Protein AF-A0A940ZH36-F1 (afdb_monomer_lite)

Secondary structure (DSSP, 8-state):
-----HHHHHHHHHHHHHHHHHIIIIIHHHHHHHHHHHHHHHHHHHHHHHHHHHHHHHHHHHHHHHHHHHHHHHHHHHHHHHHHHHHHHHHHHHHHHHHHHHHHHHHHHHHHHHHHHHHHHHHHHHHHHHHHHHHHHTT--

pLDDT: mean 86.1, std 9.62, range [42.03, 95.06]

Radius of gyration: 60.03 Å; chains: 1; bounding box: 118×30×168 Å

Foldseek 3Di:
DPPPDVVVVVVVVVVVVVVVCCCVPPVVVVVVVVVVVVVVVVVVVVVVVVVVVVVVVVVVVVVVVVVVVVVVVVVVVVVVVVVVVVVVVVVVVVVVVVVVVVVVVVVVVVVVVVVVVVVVVVVVVVVVVVVVVVVVVVVVD

Structure (mmCIF, N/CA/C/O backbone):
data_AF-A0A940ZH36-F1
#
_entry.id   AF-A0A940ZH36-F1
#
loop_
_atom_site.group_PDB
_atom_site.id
_atom_site.type_symbol
_atom_site.label_atom_id
_atom_site.label_alt_id
_atom_site.label_comp_id
_atom_site.label_asym_id
_atom_site.label_entity_id
_atom_site.label_seq_id
_atom_site.pdbx_PDB_ins_code
_atom_site.Cartn_x
_atom_site.Cartn_y
_atom_site.Cartn_z
_atom_site.occupancy
_atom_site.B_iso_or_equiv
_atom_site.auth_seq_id
_atom_site.auth_comp_id
_atom_site.auth_asym_id
_atom_site.auth_atom_id
_atom_site.pdbx_PDB_model_num
ATOM 1 N N . MET A 1 1 ? 54.017 18.153 -73.017 1.00 44.00 1 MET A N 1
ATOM 2 C CA . MET A 1 1 ? 52.718 18.774 -73.353 1.00 44.00 1 MET A CA 1
ATOM 3 C C . MET A 1 1 ? 51.649 17.780 -72.936 1.00 44.00 1 MET A C 1
ATOM 5 O O . MET A 1 1 ? 51.893 16.589 -73.059 1.00 44.00 1 MET A O 1
ATOM 9 N N . LEU A 1 2 ? 50.560 18.229 -72.309 1.00 56.94 2 LEU A N 1
ATOM 10 C CA . LEU A 1 2 ? 49.460 17.340 -71.922 1.00 56.94 2 LEU A CA 1
ATOM 11 C C . LEU A 1 2 ? 48.724 16.926 -73.195 1.00 56.94 2 LEU A C 1
ATOM 13 O O . LEU A 1 2 ? 47.878 17.667 -73.690 1.00 56.94 2 LEU A O 1
ATOM 17 N N . ASP A 1 3 ? 49.088 15.769 -73.737 1.00 64.25 3 ASP A N 1
ATOM 18 C CA . ASP A 1 3 ? 48.366 15.176 -74.852 1.00 64.25 3 ASP A CA 1
ATOM 19 C C . ASP A 1 3 ? 47.018 14.685 -74.326 1.00 64.25 3 ASP A C 1
ATOM 21 O O . ASP A 1 3 ? 46.933 13.717 -73.561 1.00 64.25 3 ASP A O 1
ATOM 25 N N . PHE A 1 4 ? 45.954 15.394 -74.701 1.00 62.66 4 PHE A N 1
ATOM 26 C CA . PHE A 1 4 ? 44.575 14.980 -74.468 1.00 62.66 4 PHE A CA 1
ATOM 27 C C . PHE A 1 4 ? 44.276 13.736 -75.312 1.00 62.66 4 PHE A C 1
ATOM 29 O O . PHE A 1 4 ? 43.671 13.797 -76.378 1.00 62.66 4 PHE A O 1
ATOM 36 N N . ASN A 1 5 ? 44.750 12.593 -74.825 1.00 70.62 5 ASN A N 1
ATOM 37 C CA . ASN A 1 5 ? 44.594 11.298 -75.460 1.00 70.62 5 ASN A CA 1
ATOM 38 C C . ASN A 1 5 ? 43.299 10.623 -74.998 1.00 70.62 5 ASN A C 1
ATOM 40 O O . ASN A 1 5 ? 42.914 10.710 -73.832 1.00 70.62 5 ASN A O 1
ATOM 44 N N . TYR A 1 6 ? 42.669 9.873 -75.905 1.00 79.75 6 TYR A N 1
ATOM 45 C CA . TYR A 1 6 ? 41.488 9.033 -75.651 1.00 79.75 6 TYR A CA 1
ATOM 46 C C . TYR A 1 6 ? 41.640 8.123 -74.411 1.00 79.75 6 TYR A C 1
ATOM 48 O O . TYR A 1 6 ? 40.671 7.834 -73.712 1.00 79.75 6 TYR A O 1
ATOM 56 N N . THR A 1 7 ? 42.873 7.756 -74.056 1.00 83.44 7 THR A N 1
ATOM 57 C CA . THR A 1 7 ? 43.224 7.035 -72.824 1.00 83.44 7 THR A CA 1
ATOM 58 C C . THR A 1 7 ? 42.785 7.752 -71.541 1.00 83.44 7 THR A C 1
ATOM 60 O O . THR A 1 7 ? 42.334 7.087 -70.612 1.00 83.44 7 THR A O 1
ATOM 63 N N . LEU A 1 8 ? 42.845 9.090 -71.479 1.00 84.75 8 LEU A N 1
ATOM 64 C CA . LEU A 1 8 ? 42.364 9.862 -70.322 1.00 84.75 8 LEU A CA 1
ATOM 65 C C . LEU A 1 8 ? 40.843 9.747 -70.158 1.00 84.75 8 LEU A C 1
ATOM 67 O O . LEU A 1 8 ? 40.357 9.623 -69.035 1.00 84.75 8 LEU A O 1
ATOM 71 N N . LEU A 1 9 ? 40.096 9.721 -71.267 1.00 86.81 9 LEU A N 1
ATOM 72 C CA . LEU A 1 9 ? 38.648 9.480 -71.264 1.00 86.81 9 LEU A CA 1
ATOM 73 C C . LEU A 1 9 ? 38.317 8.071 -70.754 1.00 86.81 9 LEU A C 1
ATOM 75 O O . LEU A 1 9 ? 37.441 7.921 -69.902 1.00 86.81 9 LEU A O 1
ATOM 79 N N . ILE A 1 10 ? 39.047 7.047 -71.209 1.00 88.44 10 ILE A N 1
ATOM 80 C CA . ILE A 1 10 ? 38.886 5.670 -70.711 1.00 88.44 10 ILE A CA 1
ATOM 81 C C . ILE A 1 10 ? 39.226 5.582 -69.217 1.00 88.44 10 ILE A C 1
ATOM 83 O O . ILE A 1 10 ? 38.510 4.930 -68.459 1.00 88.44 10 ILE A O 1
ATOM 87 N N . GLN A 1 11 ? 40.297 6.238 -68.768 1.00 88.81 11 GLN A N 1
ATOM 88 C CA . GLN A 1 11 ? 40.705 6.215 -67.364 1.00 88.81 11 GLN A CA 1
ATOM 89 C C . GLN A 1 11 ? 39.689 6.927 -66.462 1.00 88.81 11 GLN A C 1
ATOM 91 O O . GLN A 1 11 ? 39.373 6.431 -65.380 1.00 88.81 11 GLN A O 1
ATOM 96 N N . PHE A 1 12 ? 39.104 8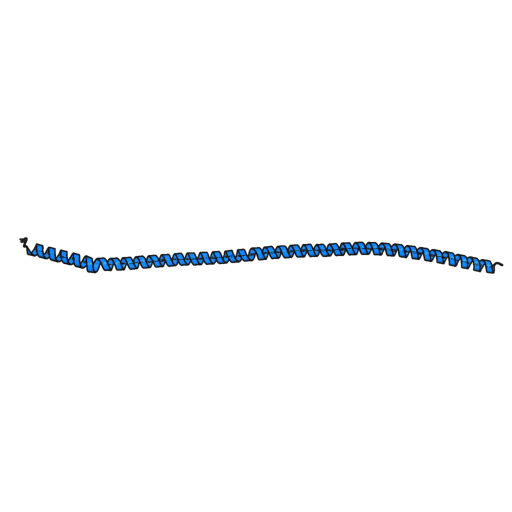.031 -66.930 1.00 91.38 12 PHE A N 1
ATOM 97 C CA . PHE A 1 12 ? 38.003 8.699 -66.240 1.00 91.38 12 PHE A CA 1
ATOM 98 C C . PHE A 1 12 ? 36.762 7.801 -66.151 1.00 91.38 12 PHE A C 1
ATOM 100 O O . PHE A 1 12 ? 36.159 7.682 -65.085 1.00 91.38 12 PHE A O 1
ATOM 107 N N . LEU A 1 13 ? 36.420 7.103 -67.240 1.00 93.56 13 LEU A N 1
ATOM 108 C CA . LEU A 1 13 ? 35.324 6.134 -67.251 1.00 93.56 13 LEU A CA 1
ATOM 109 C C . LEU A 1 13 ? 35.580 4.969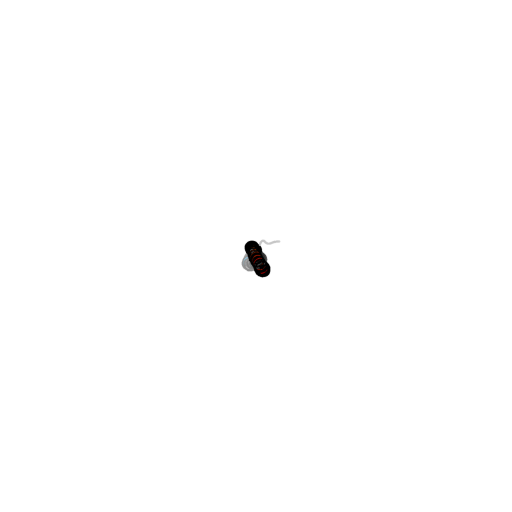 -66.279 1.00 93.56 13 LEU A C 1
ATOM 111 O O . LEU A 1 13 ? 34.664 4.543 -65.581 1.00 93.56 13 LEU A O 1
ATOM 115 N N . ASN A 1 14 ? 36.822 4.489 -66.179 1.00 92.31 14 ASN A N 1
ATOM 116 C CA . ASN A 1 14 ? 37.208 3.444 -65.230 1.00 92.31 14 ASN A CA 1
ATOM 117 C C . ASN A 1 14 ? 37.006 3.891 -63.771 1.00 92.31 14 ASN A C 1
ATOM 119 O O . ASN A 1 14 ? 36.384 3.169 -62.992 1.00 92.31 14 ASN A O 1
ATOM 123 N N . ILE A 1 15 ? 37.440 5.109 -63.423 1.00 93.94 15 ILE A N 1
ATOM 124 C CA . ILE A 1 15 ? 37.210 5.693 -62.093 1.00 93.94 15 ILE A CA 1
ATOM 125 C C . ILE A 1 15 ? 35.711 5.874 -61.833 1.00 93.94 15 ILE A C 1
ATOM 127 O O . ILE A 1 15 ? 35.245 5.589 -60.731 1.00 93.94 15 ILE A O 1
ATOM 131 N N . LEU A 1 16 ? 34.934 6.296 -62.835 1.00 95.06 16 LEU A N 1
ATOM 132 C CA . LEU A 1 16 ? 33.484 6.442 -62.706 1.00 95.06 16 LEU A CA 1
ATOM 133 C C . LEU A 1 16 ? 32.811 5.097 -62.387 1.00 95.06 16 LEU A C 1
ATOM 135 O O . LEU A 1 16 ? 32.012 5.012 -61.453 1.00 95.06 16 LEU A O 1
ATOM 139 N N . ILE A 1 17 ? 33.165 4.036 -63.117 1.00 94.44 17 ILE A N 1
ATOM 140 C CA . ILE A 1 17 ? 32.662 2.676 -62.878 1.00 94.44 17 ILE A CA 1
ATOM 141 C C . ILE A 1 17 ? 33.070 2.193 -61.482 1.00 94.44 17 ILE A C 1
ATOM 143 O O . ILE A 1 17 ? 32.234 1.658 -60.751 1.00 94.44 17 ILE A O 1
ATOM 147 N N . LEU A 1 18 ? 34.322 2.428 -61.077 1.00 92.75 18 LEU A N 1
ATOM 148 C CA . LEU A 1 18 ? 34.812 2.079 -59.747 1.00 92.75 18 LEU A CA 1
ATOM 149 C C . LEU A 1 18 ? 34.036 2.817 -58.648 1.00 92.75 18 LEU A C 1
ATOM 151 O O . LEU A 1 18 ? 33.628 2.189 -57.676 1.00 92.75 18 LEU A O 1
ATOM 155 N N . LEU A 1 19 ? 33.769 4.117 -58.805 1.00 92.56 19 LEU A N 1
ATOM 156 C CA . LEU A 1 19 ? 32.975 4.906 -57.857 1.00 92.56 19 LEU A CA 1
ATOM 157 C C . LEU A 1 19 ? 31.539 4.389 -57.744 1.00 92.56 19 LEU A C 1
ATOM 159 O O . LEU A 1 19 ? 31.001 4.315 -56.637 1.00 92.56 19 LEU A O 1
ATOM 163 N N . VAL A 1 20 ? 30.920 4.002 -58.862 1.00 92.62 20 VAL A N 1
ATOM 164 C CA . VAL A 1 20 ? 29.583 3.393 -58.858 1.00 92.62 20 VAL A CA 1
ATOM 165 C C . VAL A 1 20 ? 29.612 2.055 -58.123 1.00 92.62 20 VAL A C 1
ATOM 167 O O . VAL A 1 20 ? 28.803 1.843 -57.217 1.00 92.62 20 VAL A O 1
ATOM 170 N N . LEU A 1 21 ? 30.567 1.177 -58.437 1.00 91.31 21 LEU A N 1
ATOM 171 C CA . LEU A 1 21 ? 30.741 -0.096 -57.737 1.00 91.31 21 LEU A CA 1
ATOM 172 C C . LEU A 1 21 ? 30.931 0.127 -56.235 1.00 91.31 21 LEU A C 1
ATOM 174 O O . LEU A 1 21 ? 30.177 -0.430 -55.443 1.00 91.31 21 LEU A O 1
ATOM 178 N N . LEU A 1 22 ? 31.843 1.014 -55.836 1.00 89.44 22 LEU A N 1
ATOM 179 C CA . LEU A 1 22 ? 32.149 1.299 -54.435 1.00 89.44 22 LEU A CA 1
ATOM 180 C C . LEU A 1 22 ? 30.945 1.891 -53.688 1.00 89.44 22 LEU A C 1
ATOM 182 O O . LEU A 1 22 ? 30.657 1.505 -52.553 1.00 89.44 22 LEU A O 1
ATOM 186 N N . ARG A 1 23 ? 30.187 2.789 -54.331 1.00 89.38 23 ARG A N 1
ATOM 187 C CA . ARG A 1 23 ? 28.953 3.364 -53.773 1.00 89.38 23 ARG A CA 1
ATOM 188 C C . ARG A 1 23 ? 27.912 2.289 -53.482 1.00 89.38 23 ARG A C 1
ATOM 190 O O . ARG A 1 23 ? 27.265 2.331 -52.433 1.00 89.38 23 ARG A O 1
ATOM 197 N N . THR A 1 24 ? 27.741 1.350 -54.408 1.00 87.94 24 THR A N 1
ATOM 198 C CA . THR A 1 24 ? 26.708 0.314 -54.302 1.00 87.94 24 THR A CA 1
ATOM 199 C C . THR A 1 24 ? 27.127 -0.813 -53.358 1.00 87.94 24 THR A C 1
ATOM 201 O O . THR A 1 24 ? 26.308 -1.245 -52.550 1.00 87.94 24 THR A O 1
ATOM 204 N N . PHE A 1 25 ? 28.395 -1.233 -53.403 1.00 87.94 25 PHE A N 1
ATOM 205 C CA . PHE A 1 25 ? 28.915 -2.361 -52.623 1.00 87.94 25 PHE A CA 1
ATOM 206 C C . PHE A 1 25 ? 29.419 -2.010 -51.227 1.00 87.94 25 PHE A C 1
ATOM 208 O O . PHE A 1 25 ? 29.372 -2.873 -50.359 1.00 87.94 25 PHE A O 1
ATOM 215 N N . LEU A 1 26 ? 29.922 -0.796 -50.988 1.00 87.50 26 LEU A N 1
ATOM 216 C CA . LEU A 1 26 ? 30.585 -0.467 -49.723 1.00 87.50 26 LEU A CA 1
ATOM 217 C C . LEU A 1 26 ? 29.839 0.624 -48.958 1.00 87.50 26 LEU A C 1
ATOM 219 O O . LEU A 1 26 ? 29.401 0.400 -47.833 1.00 87.50 26 LEU A O 1
ATOM 223 N N . PHE A 1 27 ? 29.607 1.783 -49.575 1.00 89.12 27 PHE A N 1
ATOM 224 C CA . PHE A 1 27 ? 29.016 2.917 -48.857 1.00 89.12 27 PHE A CA 1
ATOM 225 C C . PHE A 1 27 ? 27.574 2.656 -48.418 1.00 89.12 27 PHE A C 1
ATOM 227 O O . PHE A 1 27 ? 27.246 2.874 -47.254 1.00 89.12 27 PHE A O 1
ATOM 234 N N . LYS A 1 28 ? 26.715 2.154 -49.316 1.00 88.12 28 LYS A N 1
ATOM 235 C CA . LYS A 1 28 ? 25.323 1.818 -48.976 1.00 88.12 28 LYS A CA 1
ATOM 236 C C . LYS A 1 28 ? 25.203 0.800 -47.830 1.00 88.12 28 LYS A C 1
ATOM 238 O O . LYS A 1 28 ? 24.513 1.115 -46.860 1.00 88.12 28 LYS A O 1
ATOM 243 N N . PRO A 1 29 ? 25.823 -0.395 -47.888 1.00 89.69 29 PRO A N 1
ATOM 244 C CA . PRO A 1 29 ? 25.669 -1.373 -46.813 1.00 89.69 29 PRO A CA 1
ATOM 245 C C . PRO A 1 29 ? 26.303 -0.915 -45.498 1.00 89.69 29 PRO A C 1
ATOM 247 O O . PRO A 1 29 ? 25.700 -1.125 -44.448 1.00 89.69 29 PRO A O 1
ATOM 250 N N . VAL A 1 30 ? 27.452 -0.230 -45.534 1.00 90.88 30 VAL A N 1
ATOM 251 C CA . VAL A 1 30 ? 28.107 0.282 -44.319 1.00 90.88 30 VAL A CA 1
ATOM 252 C C . VAL A 1 30 ? 27.254 1.356 -43.642 1.00 90.88 30 VAL A C 1
ATOM 254 O O . VAL A 1 30 ? 27.016 1.279 -42.436 1.00 90.88 30 VAL A O 1
ATOM 257 N N . LEU A 1 31 ? 26.721 2.316 -44.405 1.00 90.56 31 LEU A N 1
ATOM 258 C CA . LEU A 1 31 ? 25.806 3.331 -43.872 1.00 90.56 31 LEU A CA 1
ATOM 259 C C . LEU A 1 31 ? 24.532 2.697 -43.309 1.00 90.56 31 LEU A C 1
ATOM 261 O O . LEU A 1 31 ? 24.106 3.053 -42.214 1.00 90.56 31 LEU A O 1
ATOM 265 N N . ASN A 1 32 ? 23.956 1.714 -44.003 1.00 92.12 32 ASN A N 1
ATOM 266 C CA . ASN A 1 32 ? 22.781 0.996 -43.514 1.00 92.12 32 ASN A CA 1
ATOM 267 C C . ASN A 1 32 ? 23.063 0.246 -42.204 1.00 92.12 32 ASN A C 1
ATOM 269 O O . ASN A 1 32 ? 22.223 0.262 -41.306 1.00 92.12 32 ASN A O 1
ATOM 273 N N . ALA A 1 33 ? 24.229 -0.388 -42.066 1.00 90.00 33 ALA A N 1
ATOM 274 C CA . ALA A 1 33 ? 24.626 -1.072 -40.837 1.00 90.00 33 ALA A CA 1
ATOM 275 C C . ALA A 1 33 ? 24.803 -0.090 -39.666 1.00 90.00 33 ALA A C 1
ATOM 277 O O . ALA A 1 33 ? 24.314 -0.342 -38.563 1.00 90.00 33 ALA A O 1
ATOM 278 N N . LEU A 1 34 ? 25.433 1.063 -39.914 1.00 90.62 34 LEU A N 1
ATOM 279 C CA . LEU A 1 34 ? 25.571 2.147 -38.936 1.00 90.62 34 LEU A CA 1
ATOM 280 C C . LEU A 1 34 ? 24.211 2.705 -38.502 1.00 90.62 34 LEU A C 1
ATOM 282 O O . LEU A 1 34 ? 23.970 2.860 -37.305 1.00 90.62 34 LEU A O 1
ATOM 286 N N . THR A 1 35 ? 23.306 2.959 -39.449 1.00 92.31 35 THR A N 1
ATOM 287 C CA . THR A 1 35 ? 21.950 3.438 -39.157 1.00 92.31 35 THR A CA 1
ATOM 288 C C . THR A 1 35 ? 21.154 2.407 -38.365 1.00 92.31 35 THR A C 1
ATOM 290 O O . THR A 1 35 ? 20.554 2.764 -37.357 1.00 92.31 35 THR A O 1
ATOM 293 N N . ARG A 1 36 ? 21.203 1.120 -38.740 1.00 91.88 36 ARG A N 1
ATOM 294 C CA . ARG A 1 36 ? 20.556 0.040 -37.972 1.00 91.88 36 ARG A CA 1
ATOM 295 C C . ARG A 1 36 ? 21.069 -0.018 -36.539 1.00 91.88 36 ARG A C 1
ATOM 297 O O . ARG A 1 36 ? 20.264 -0.109 -35.621 1.00 91.88 36 ARG A O 1
ATOM 304 N N . ARG A 1 37 ? 22.386 0.080 -36.334 1.00 92.19 37 ARG A N 1
ATOM 305 C CA . ARG A 1 37 ? 22.972 0.076 -34.988 1.00 92.19 37 ARG A CA 1
ATOM 306 C C . ARG A 1 37 ? 22.521 1.284 -34.168 1.00 92.19 37 ARG A C 1
ATOM 308 O O . ARG A 1 37 ? 22.200 1.124 -32.998 1.00 92.19 37 ARG A O 1
ATOM 315 N N . ARG A 1 38 ? 22.475 2.476 -34.771 1.00 91.00 38 ARG A N 1
ATOM 316 C CA . ARG A 1 38 ? 21.971 3.686 -34.103 1.00 91.00 38 ARG A CA 1
ATOM 317 C C . ARG A 1 38 ? 20.499 3.551 -33.717 1.00 91.00 38 ARG A C 1
ATOM 319 O O . ARG A 1 38 ? 20.169 3.817 -32.569 1.00 91.00 38 ARG A O 1
ATOM 326 N N . LEU A 1 39 ? 19.653 3.093 -34.640 1.00 93.44 39 LEU A N 1
ATOM 327 C CA . LEU A 1 39 ? 18.226 2.877 -34.388 1.00 93.44 39 LEU A CA 1
ATOM 328 C C . LEU A 1 39 ? 17.991 1.831 -33.298 1.00 93.44 39 LEU A C 1
ATOM 330 O O . LEU A 1 39 ? 17.166 2.055 -32.429 1.00 93.44 39 LEU A O 1
ATOM 334 N N . PHE A 1 40 ? 18.750 0.734 -33.305 1.00 91.75 40 PHE A N 1
ATOM 335 C CA . PHE A 1 40 ? 18.658 -0.297 -32.272 1.00 91.75 40 PHE A CA 1
ATOM 336 C C . PHE A 1 40 ? 19.050 0.231 -30.887 1.00 91.75 40 PHE A C 1
ATOM 338 O O . PHE A 1 40 ? 18.381 -0.046 -29.903 1.00 91.75 40 PHE A O 1
ATOM 345 N N . ILE A 1 41 ? 20.120 1.025 -30.791 1.00 91.50 41 ILE A N 1
ATOM 346 C CA . ILE A 1 41 ? 20.513 1.640 -29.513 1.00 91.50 41 ILE A CA 1
ATOM 347 C C . ILE A 1 41 ? 19.437 2.622 -29.036 1.00 91.50 41 ILE A C 1
ATOM 349 O O . ILE A 1 41 ? 19.128 2.661 -27.848 1.00 91.50 41 ILE A O 1
ATOM 353 N N . GLN A 1 42 ? 18.861 3.399 -29.953 1.00 93.62 42 GLN A N 1
ATOM 354 C CA . GLN A 1 42 ? 17.791 4.335 -29.627 1.00 93.62 42 GLN A CA 1
ATOM 355 C C . GLN A 1 42 ? 16.518 3.613 -29.174 1.00 93.62 42 GLN A C 1
ATOM 357 O O . GLN A 1 42 ? 15.926 4.029 -28.184 1.00 93.62 42 GLN A O 1
ATOM 362 N N . SER A 1 43 ? 16.129 2.524 -29.845 1.00 93.38 43 SER A N 1
ATOM 363 C CA . SER A 1 43 ? 14.974 1.723 -29.437 1.00 93.38 43 SER A CA 1
ATOM 364 C C . SER A 1 43 ? 15.207 1.075 -28.078 1.00 93.38 43 SER A C 1
ATOM 366 O O . SER A 1 43 ? 14.346 1.178 -27.224 1.00 93.38 43 SER A O 1
ATOM 368 N N . LEU A 1 44 ? 16.398 0.521 -27.817 1.00 90.50 44 LEU A N 1
ATOM 369 C CA . LEU A 1 44 ? 16.735 -0.024 -26.497 1.00 90.50 44 LEU A CA 1
ATOM 370 C C . LEU A 1 44 ? 16.643 1.033 -25.392 1.00 90.50 44 LEU A C 1
ATOM 372 O O . LEU A 1 44 ? 16.159 0.742 -24.304 1.00 90.50 44 LEU A O 1
ATOM 376 N N . ALA A 1 45 ? 17.120 2.253 -25.650 1.00 91.44 45 ALA A N 1
ATOM 377 C CA . ALA A 1 45 ? 17.015 3.339 -24.681 1.00 91.44 45 ALA A CA 1
ATOM 378 C C . ALA A 1 45 ? 15.550 3.709 -24.403 1.00 91.44 45 ALA A C 1
ATOM 380 O O . ALA A 1 45 ? 15.190 3.926 -23.248 1.00 91.44 45 ALA A O 1
ATOM 381 N N . GLN A 1 46 ? 14.717 3.737 -25.446 1.00 94.56 46 GLN A N 1
ATOM 382 C CA . GLN A 1 46 ? 13.286 3.991 -25.319 1.00 94.56 46 GLN A CA 1
ATOM 383 C C . GLN A 1 46 ? 12.573 2.862 -24.563 1.00 94.56 46 GLN A C 1
ATOM 385 O O . GLN A 1 46 ? 11.850 3.147 -23.616 1.00 94.56 46 GLN A O 1
ATOM 390 N N . ASP A 1 47 ? 12.846 1.600 -24.900 1.00 92.56 47 ASP A N 1
ATOM 391 C CA . ASP A 1 47 ? 12.268 0.430 -24.232 1.00 92.56 47 ASP A CA 1
ATOM 392 C C . ASP A 1 47 ? 12.613 0.420 -22.735 1.00 92.56 47 ASP A C 1
ATOM 394 O O . ASP A 1 47 ? 11.759 0.143 -21.899 1.00 92.56 47 ASP A O 1
ATOM 398 N N . ILE A 1 48 ? 13.850 0.782 -22.368 1.00 90.25 48 ILE A N 1
ATOM 399 C CA . ILE A 1 48 ? 14.263 0.910 -20.960 1.00 90.25 48 ILE A CA 1
ATOM 400 C C . ILE A 1 48 ? 13.494 2.033 -20.257 1.00 90.25 48 ILE A C 1
ATOM 402 O O . ILE A 1 48 ? 13.116 1.890 -19.093 1.00 90.25 48 ILE A O 1
ATOM 406 N N . GLU A 1 49 ? 13.297 3.170 -20.923 1.00 92.69 49 GLU A N 1
ATOM 407 C CA . GLU A 1 49 ? 12.569 4.293 -20.339 1.00 92.69 49 GLU A CA 1
ATOM 408 C C . GLU A 1 49 ? 11.084 3.964 -20.150 1.00 92.69 49 GLU A C 1
ATOM 410 O O . GLU A 1 49 ? 10.513 4.279 -19.102 1.00 92.69 49 GLU A O 1
ATOM 415 N N . ASP A 1 50 ? 10.480 3.289 -21.124 1.00 93.69 50 ASP A N 1
ATOM 416 C CA . ASP A 1 50 ? 9.094 2.844 -21.069 1.00 93.69 50 ASP A CA 1
ATOM 417 C C . ASP A 1 50 ? 8.916 1.760 -19.997 1.00 93.69 50 ASP A C 1
ATOM 419 O O . ASP A 1 50 ? 8.033 1.890 -19.149 1.00 93.69 50 ASP A O 1
ATOM 423 N N . GLU A 1 51 ? 9.808 0.769 -19.919 1.00 88.56 51 GLU A N 1
ATOM 424 C CA . GLU A 1 51 ? 9.787 -0.257 -18.867 1.00 88.56 51 GLU A CA 1
ATOM 425 C C . GLU A 1 51 ? 9.940 0.366 -17.472 1.00 88.56 51 GLU A C 1
ATOM 427 O O . GLU A 1 51 ? 9.228 0.008 -16.532 1.00 88.56 51 GLU A O 1
ATOM 432 N N . LYS A 1 52 ? 10.809 1.375 -17.329 1.00 91.06 52 LYS A N 1
ATOM 433 C CA . LYS A 1 52 ? 10.952 2.115 -16.071 1.00 91.06 52 LYS A CA 1
ATOM 434 C C . LYS A 1 52 ? 9.665 2.860 -15.708 1.00 91.06 52 LYS A C 1
ATOM 436 O O . LYS A 1 52 ? 9.257 2.820 -14.548 1.00 91.06 52 LYS A O 1
ATOM 441 N N . LYS A 1 53 ? 9.007 3.510 -16.674 1.00 93.62 53 LYS A N 1
ATOM 442 C CA . LYS A 1 53 ? 7.703 4.166 -16.458 1.00 93.62 53 LYS A CA 1
ATOM 443 C C . LYS A 1 53 ? 6.632 3.151 -16.066 1.00 93.62 53 LYS A C 1
ATOM 445 O O . LYS A 1 53 ? 5.876 3.415 -15.134 1.00 93.62 53 LYS A O 1
ATOM 450 N N . HIS A 1 54 ? 6.593 1.992 -16.720 1.00 90.81 54 HIS A N 1
ATOM 451 C CA . HIS A 1 54 ? 5.672 0.908 -16.388 1.00 90.81 54 HIS A CA 1
ATOM 452 C C . HIS A 1 54 ? 5.899 0.375 -14.972 1.00 90.81 54 HIS A C 1
ATOM 454 O O . HIS A 1 54 ? 4.931 0.215 -14.231 1.00 90.81 54 HIS A O 1
ATOM 460 N N . ALA A 1 55 ? 7.153 0.171 -14.565 1.00 89.12 55 ALA A N 1
ATOM 461 C CA . ALA A 1 55 ? 7.493 -0.255 -13.212 1.00 89.12 55 ALA A CA 1
ATOM 462 C C . ALA A 1 55 ? 7.055 0.778 -12.160 1.00 89.12 55 ALA A C 1
ATOM 464 O O . ALA A 1 55 ? 6.397 0.418 -11.186 1.00 89.12 55 ALA A O 1
ATOM 465 N N . THR A 1 56 ? 7.346 2.066 -12.380 1.00 90.75 56 THR A N 1
ATOM 466 C CA . THR A 1 56 ? 6.924 3.142 -11.467 1.00 90.75 56 THR A CA 1
ATOM 467 C C . THR A 1 56 ? 5.400 3.274 -11.395 1.00 90.75 56 THR A C 1
ATOM 469 O O . THR A 1 56 ? 4.845 3.445 -10.312 1.00 90.75 56 THR A O 1
ATOM 472 N N . GLU A 1 57 ? 4.694 3.162 -12.521 1.00 92.56 57 GLU A N 1
ATOM 473 C CA . GLU A 1 57 ? 3.229 3.198 -12.534 1.00 92.56 57 GLU A CA 1
ATOM 474 C C . GLU A 1 57 ? 2.622 1.970 -11.840 1.00 92.56 57 GLU A C 1
ATOM 476 O O . GLU A 1 57 ? 1.624 2.096 -11.128 1.00 92.56 57 GLU A O 1
ATOM 481 N N . LEU A 1 58 ? 3.222 0.788 -11.998 1.00 89.00 58 LEU A N 1
ATOM 482 C CA . LEU A 1 58 ? 2.787 -0.425 -11.308 1.00 89.00 58 LEU A CA 1
ATOM 483 C C . LEU A 1 58 ? 2.974 -0.304 -9.791 1.00 89.00 58 LEU A C 1
ATOM 485 O O . LEU A 1 58 ? 2.065 -0.655 -9.039 1.00 89.00 58 LEU A O 1
ATOM 489 N N . GLU A 1 59 ? 4.113 0.229 -9.349 1.00 86.50 59 GLU A N 1
ATOM 490 C CA . GLU A 1 59 ? 4.390 0.503 -7.938 1.00 86.50 59 GLU A CA 1
ATOM 491 C C . GLU A 1 59 ? 3.376 1.504 -7.366 1.00 86.50 59 GLU A C 1
ATOM 493 O O . GLU A 1 59 ? 2.717 1.210 -6.366 1.00 86.50 59 GLU A O 1
ATOM 498 N N . ARG A 1 60 ? 3.131 2.619 -8.072 1.00 90.62 60 ARG A N 1
ATOM 499 C CA . ARG A 1 60 ? 2.119 3.619 -7.693 1.00 90.62 60 ARG A CA 1
ATOM 500 C C . ARG A 1 60 ? 0.726 3.000 -7.564 1.00 90.62 60 ARG A C 1
ATOM 502 O O . ARG A 1 60 ? 0.053 3.194 -6.553 1.00 90.62 60 ARG A O 1
ATOM 509 N N . ARG A 1 61 ? 0.292 2.211 -8.553 1.00 88.12 61 ARG A N 1
ATOM 510 C CA . ARG A 1 61 ? -1.010 1.518 -8.523 1.00 88.12 61 ARG A CA 1
ATOM 511 C C . ARG A 1 61 ? -1.108 0.510 -7.388 1.00 88.12 61 ARG A C 1
ATOM 513 O O . ARG A 1 61 ? -2.182 0.348 -6.808 1.00 88.12 61 ARG A O 1
ATOM 520 N N . TYR A 1 62 ? -0.018 -0.182 -7.074 1.00 83.75 62 TYR A N 1
ATOM 521 C CA . TYR A 1 62 ? 0.005 -1.130 -5.971 1.00 83.75 62 TYR A CA 1
ATOM 522 C C . TYR A 1 62 ? -0.140 -0.419 -4.622 1.00 83.75 62 TYR A C 1
ATOM 524 O O . TYR A 1 62 ? -0.955 -0.839 -3.795 1.00 83.75 62 TYR A O 1
ATOM 532 N N . GLU A 1 63 ? 0.587 0.681 -4.413 1.00 84.88 63 GLU A N 1
ATOM 533 C CA . GLU A 1 63 ? 0.466 1.504 -3.209 1.00 84.88 63 GLU A CA 1
ATOM 534 C C . GLU A 1 63 ? -0.928 2.118 -3.059 1.00 84.88 63 GLU A C 1
ATOM 536 O O . GLU A 1 63 ? -1.518 2.063 -1.976 1.00 84.88 63 GLU A O 1
ATOM 541 N N . GLU A 1 64 ? -1.480 2.666 -4.141 1.00 86.69 64 GLU A N 1
ATOM 542 C CA . GLU A 1 64 ? -2.832 3.226 -4.163 1.00 86.69 64 GLU A CA 1
ATOM 543 C C . GLU A 1 64 ? -3.873 2.151 -3.872 1.00 86.69 64 GLU A C 1
ATOM 545 O O . GLU A 1 64 ? -4.678 2.317 -2.960 1.00 86.69 64 GLU A O 1
ATOM 550 N N . GLY A 1 65 ? -3.796 0.995 -4.534 1.00 81.25 65 GLY A N 1
ATOM 551 C CA . GLY A 1 65 ? -4.683 -0.132 -4.259 1.00 81.25 65 GLY A CA 1
ATOM 552 C C . GLY A 1 65 ? -4.555 -0.654 -2.825 1.00 81.25 65 GLY A C 1
ATOM 553 O O . GLY A 1 65 ? -5.547 -1.053 -2.216 1.00 81.25 65 GLY A O 1
ATOM 554 N N . ALA A 1 66 ? -3.354 -0.639 -2.243 1.00 78.44 66 ALA A N 1
ATOM 555 C CA . ALA A 1 66 ? -3.151 -1.012 -0.847 1.00 78.44 66 ALA A CA 1
ATOM 556 C C . ALA A 1 66 ? -3.770 0.009 0.122 1.00 78.44 66 ALA A C 1
ATOM 558 O O . ALA A 1 66 ? -4.369 -0.396 1.122 1.00 78.44 66 ALA A O 1
ATOM 559 N N . LYS A 1 67 ? -3.671 1.313 -0.165 1.00 78.31 67 LYS A N 1
ATOM 560 C CA . LYS A 1 67 ? -4.335 2.373 0.612 1.00 78.31 67 LYS A CA 1
ATOM 561 C C . LYS A 1 67 ? -5.857 2.295 0.478 1.00 78.31 67 LYS A C 1
ATOM 563 O O . LYS A 1 67 ? -6.547 2.309 1.497 1.00 78.31 67 LYS A O 1
ATOM 568 N N . GLU A 1 68 ? -6.365 2.116 -0.739 1.00 80.19 68 GLU A N 1
ATOM 569 C CA . GLU A 1 68 ? -7.794 1.986 -1.046 1.00 80.19 68 GLU A CA 1
ATOM 570 C C . GLU A 1 68 ? -8.410 0.780 -0.335 1.00 80.19 68 GLU A C 1
ATOM 572 O O . GLU A 1 68 ? -9.516 0.879 0.169 1.00 80.19 68 GLU A O 1
ATOM 577 N N . ARG A 1 69 ? -7.690 -0.348 -0.220 1.00 71.50 69 ARG A N 1
ATOM 578 C CA . ARG A 1 69 ? -8.158 -1.516 0.550 1.00 71.50 69 ARG A CA 1
ATOM 579 C C . ARG A 1 69 ? -8.101 -1.306 2.062 1.00 71.50 69 ARG A C 1
ATOM 581 O O . ARG A 1 69 ? -8.923 -1.864 2.783 1.00 71.50 69 ARG A O 1
ATOM 588 N N . LYS A 1 70 ? -7.139 -0.529 2.567 1.00 74.12 70 LYS A N 1
ATOM 589 C CA . LYS A 1 70 ? -6.994 -0.266 4.009 1.00 74.12 70 LYS A CA 1
ATOM 590 C C . LYS A 1 70 ? -8.017 0.743 4.533 1.00 74.12 70 LYS A C 1
ATOM 592 O O . LYS A 1 70 ? -8.475 0.580 5.660 1.00 74.12 70 LYS A O 1
ATOM 597 N N . ARG A 1 71 ? -8.399 1.743 3.734 1.00 78.62 71 ARG A N 1
ATOM 598 C CA . ARG A 1 71 ? -9.378 2.774 4.121 1.00 78.62 71 ARG A CA 1
ATOM 599 C C . ARG A 1 71 ? -10.740 2.206 4.576 1.00 78.62 71 ARG A C 1
ATOM 601 O O . ARG A 1 71 ? -11.108 2.485 5.714 1.00 78.62 71 ARG A O 1
ATOM 608 N N . PRO A 1 72 ? -11.439 1.344 3.808 1.00 77.12 72 PRO A N 1
ATOM 609 C CA . PRO A 1 72 ? -12.730 0.793 4.216 1.00 77.12 72 PRO A CA 1
ATOM 610 C C . PRO A 1 72 ? -12.605 -0.126 5.434 1.00 77.12 72 PRO A C 1
ATOM 612 O O . PRO A 1 72 ? -13.504 -0.162 6.262 1.00 77.12 72 PRO A O 1
ATOM 615 N N . ILE A 1 73 ? -11.476 -0.829 5.600 1.00 76.38 73 ILE A N 1
ATOM 616 C CA . ILE A 1 73 ? -11.234 -1.658 6.792 1.00 76.38 73 ILE A CA 1
ATOM 617 C C . ILE A 1 73 ? -11.147 -0.784 8.047 1.00 76.38 73 ILE A C 1
ATOM 619 O O . ILE A 1 73 ? -11.684 -1.159 9.088 1.00 76.38 73 ILE A O 1
ATOM 623 N N . MET A 1 74 ? -10.469 0.362 7.967 1.00 77.44 74 MET A N 1
ATOM 624 C CA . MET A 1 74 ? -10.366 1.289 9.096 1.00 77.44 74 MET A CA 1
ATOM 625 C C . MET A 1 74 ? -11.713 1.944 9.400 1.00 77.44 74 MET A C 1
ATOM 627 O O . MET A 1 74 ? -12.145 1.919 10.549 1.00 77.44 74 MET A O 1
ATOM 631 N N . GLU A 1 75 ? -12.423 2.423 8.379 1.00 84.56 75 GLU A N 1
ATOM 632 C CA . GLU A 1 75 ? -13.763 3.003 8.535 1.00 84.56 75 GLU A CA 1
ATOM 633 C C . GLU A 1 75 ? -14.757 1.999 9.132 1.00 84.56 75 GLU A C 1
ATOM 635 O O . GLU A 1 75 ? -15.482 2.322 10.074 1.00 84.56 75 GLU A O 1
ATOM 640 N N . GLN A 1 76 ? -14.751 0.753 8.650 1.00 82.50 76 GLN A N 1
ATOM 641 C CA . GLN A 1 76 ? -15.620 -0.303 9.163 1.00 82.50 76 GLN A CA 1
ATOM 642 C C . GLN A 1 76 ? -15.253 -0.698 10.597 1.00 82.50 76 GLN A C 1
ATOM 644 O O . GLN A 1 76 ? -16.146 -0.938 11.412 1.00 82.50 76 GLN A O 1
ATOM 649 N N . ARG A 1 77 ? -13.958 -0.742 10.941 1.00 85.50 77 ARG A N 1
ATOM 650 C CA . ARG A 1 77 ? -13.515 -0.979 12.324 1.00 85.50 77 ARG A CA 1
ATOM 651 C C . ARG A 1 77 ? -13.994 0.125 13.252 1.00 85.50 77 ARG A C 1
ATOM 653 O O . ARG A 1 77 ? -14.541 -0.184 14.304 1.00 85.50 77 ARG A O 1
ATOM 660 N N . GLU A 1 78 ? -13.827 1.386 12.869 1.00 88.50 78 GLU A N 1
ATOM 661 C CA . GLU A 1 78 ? -14.310 2.505 13.674 1.00 88.50 78 GLU A CA 1
ATOM 662 C C . GLU A 1 78 ? -15.832 2.497 13.826 1.00 88.50 78 GLU A C 1
ATOM 664 O O . GLU A 1 78 ? -16.328 2.711 14.930 1.00 88.50 78 GLU A O 1
ATOM 669 N N . ALA A 1 79 ? -16.577 2.223 12.750 1.00 90.19 79 ALA A N 1
ATOM 670 C CA . ALA A 1 79 ? -18.030 2.083 12.806 1.00 90.19 79 ALA A CA 1
ATOM 671 C C . ALA A 1 79 ? -18.440 0.962 13.772 1.00 90.19 79 ALA A C 1
ATOM 673 O O . ALA A 1 79 ? -19.219 1.199 14.686 1.00 90.19 7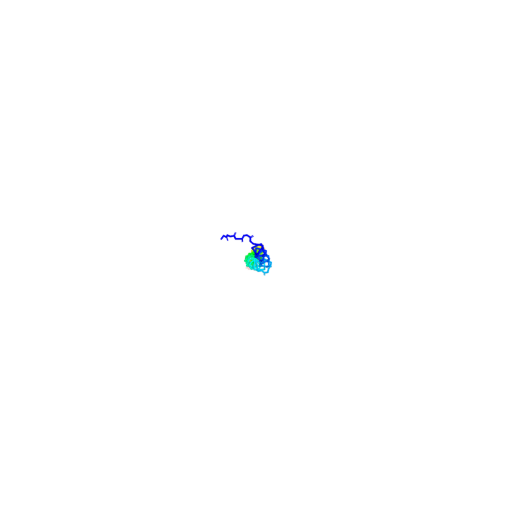9 ALA A O 1
ATOM 674 N N . THR A 1 80 ? -17.813 -0.212 13.659 1.00 88.25 80 THR A N 1
ATOM 675 C CA . THR A 1 80 ? -18.073 -1.355 14.550 1.00 88.25 80 THR A CA 1
ATOM 676 C C . THR A 1 80 ? -17.774 -1.018 16.014 1.00 88.25 80 THR A C 1
ATOM 678 O O . THR A 1 80 ? -18.536 -1.389 16.902 1.00 88.25 80 THR A O 1
ATOM 681 N N . VAL A 1 81 ? -16.679 -0.301 16.291 1.00 90.75 81 VAL A N 1
ATOM 682 C CA . VAL A 1 81 ? -16.323 0.120 17.657 1.00 90.75 81 VAL A CA 1
ATOM 683 C C . VAL A 1 81 ? -17.329 1.136 18.201 1.00 90.75 81 VAL A C 1
ATOM 685 O O . VAL A 1 81 ? -17.738 1.018 19.356 1.00 90.75 81 VAL A O 1
ATOM 688 N N . ARG A 1 82 ? -17.758 2.106 17.383 1.00 91.62 82 ARG A N 1
ATOM 689 C CA . ARG A 1 82 ? -18.795 3.078 17.759 1.00 91.62 82 ARG A CA 1
ATOM 690 C C . ARG A 1 82 ? -20.120 2.379 18.061 1.00 91.62 82 ARG A C 1
ATOM 692 O O . ARG A 1 82 ? -20.678 2.602 19.131 1.00 91.62 82 ARG A O 1
ATOM 699 N N . ASP A 1 83 ? -20.558 1.475 17.191 1.00 91.56 83 ASP A N 1
ATOM 700 C CA . ASP A 1 83 ? -21.798 0.716 17.364 1.00 91.56 83 ASP A CA 1
ATOM 701 C C . ASP A 1 83 ? -21.752 -0.165 18.617 1.00 91.56 83 ASP A C 1
ATOM 703 O O . ASP A 1 83 ? -22.696 -0.170 19.409 1.00 91.56 83 ASP A O 1
ATOM 707 N N . ALA A 1 84 ? -20.633 -0.857 18.856 1.00 89.81 84 ALA A N 1
ATOM 708 C CA . ALA A 1 84 ? -20.433 -1.653 20.064 1.00 89.81 84 ALA A CA 1
ATOM 709 C C . ALA A 1 84 ? -20.459 -0.788 21.334 1.00 89.81 84 ALA A C 1
ATOM 711 O O . ALA A 1 84 ? -21.039 -1.188 22.346 1.00 89.81 84 ALA A O 1
ATOM 712 N N . HIS A 1 85 ? -19.871 0.411 21.289 1.00 90.69 85 HIS A N 1
ATOM 713 C CA . HIS A 1 85 ? -19.912 1.347 22.408 1.00 90.69 85 HIS A CA 1
ATOM 714 C C . HIS A 1 85 ? -21.340 1.830 22.682 1.00 90.69 85 HIS A C 1
ATOM 716 O O . HIS A 1 85 ? -21.803 1.754 23.819 1.00 90.69 85 HIS A O 1
ATOM 722 N N . THR A 1 86 ? -22.073 2.250 21.649 1.00 92.88 86 THR A N 1
ATOM 723 C CA . THR A 1 86 ? -23.473 2.672 21.781 1.00 92.88 86 THR A CA 1
ATOM 724 C C . THR A 1 86 ? -24.359 1.536 22.288 1.00 92.88 86 THR A C 1
ATOM 726 O O . THR A 1 86 ? -25.180 1.760 23.176 1.00 92.88 86 THR A O 1
ATOM 729 N N . ALA A 1 87 ? -24.178 0.312 21.785 1.00 91.31 87 ALA A N 1
ATOM 730 C CA . ALA A 1 87 ? -24.904 -0.860 22.263 1.00 91.31 87 ALA A CA 1
ATOM 731 C C . ALA A 1 87 ? -24.606 -1.146 23.742 1.00 91.31 87 ALA A C 1
ATOM 733 O O . ALA A 1 87 ? -25.536 -1.350 24.519 1.00 91.31 87 ALA A O 1
ATOM 734 N N . SER A 1 88 ? -23.335 -1.089 24.150 1.00 87.88 88 SER A N 1
ATOM 735 C CA . SER A 1 88 ? -22.923 -1.281 25.545 1.00 87.88 88 SER A CA 1
ATOM 736 C C . SER A 1 88 ? -23.549 -0.239 26.476 1.00 87.88 88 SER A C 1
ATOM 738 O O . SER A 1 88 ? -24.167 -0.595 27.479 1.00 87.88 88 SER A O 1
ATOM 740 N N . VAL A 1 89 ? -23.493 1.044 26.101 1.00 93.19 89 VAL A N 1
ATOM 741 C CA . VAL A 1 89 ? -24.145 2.127 26.856 1.00 93.19 89 VAL A CA 1
ATOM 742 C C . VAL A 1 89 ? -25.648 1.876 26.974 1.00 93.19 89 VAL A C 1
ATOM 744 O O . VAL A 1 89 ? -26.210 2.013 28.057 1.00 93.19 89 VAL A O 1
ATOM 747 N N . LYS A 1 90 ? -26.299 1.445 25.890 1.00 93.50 90 LYS A N 1
ATOM 748 C CA . LYS A 1 90 ? -27.737 1.160 25.880 1.00 93.50 90 LYS A CA 1
ATOM 749 C C . LYS A 1 90 ? -28.102 -0.016 26.791 1.00 93.50 90 LYS A C 1
ATOM 751 O O . LYS A 1 90 ? -29.102 0.066 27.494 1.00 93.50 90 LYS A O 1
ATOM 756 N N . VAL A 1 91 ? -27.293 -1.076 26.820 1.00 92.75 91 VAL A N 1
ATOM 757 C CA . VAL A 1 91 ? -27.484 -2.222 27.728 1.00 92.75 91 VAL A CA 1
ATOM 758 C C . VAL A 1 91 ? -27.351 -1.788 29.187 1.00 92.75 91 VAL A C 1
ATOM 760 O O . VAL A 1 91 ? -28.196 -2.142 30.007 1.00 92.75 91 VAL A O 1
ATOM 763 N N . VAL A 1 92 ? -26.333 -0.986 29.510 1.00 92.81 92 VAL A N 1
ATOM 764 C CA . VAL A 1 92 ? -26.141 -0.456 30.869 1.00 92.81 92 VAL A CA 1
ATOM 765 C C . VAL A 1 92 ? -27.314 0.431 31.284 1.00 92.81 92 VAL A C 1
ATOM 767 O O . VAL A 1 92 ? -27.783 0.332 32.416 1.00 92.81 92 VAL A O 1
ATOM 770 N N . GLU A 1 93 ? -27.815 1.270 30.379 1.00 93.69 93 GLU A N 1
ATOM 771 C CA . GLU A 1 93 ? -28.950 2.150 30.656 1.00 93.69 93 GLU A CA 1
ATOM 772 C C . GLU A 1 93 ? -30.246 1.362 30.886 1.00 93.69 93 GLU A C 1
ATOM 774 O O . GLU A 1 93 ? -30.960 1.612 31.857 1.00 93.69 93 GLU A O 1
ATOM 779 N N . VAL A 1 94 ? -30.522 0.353 30.052 1.00 93.44 94 VAL A N 1
ATOM 780 C CA . VAL A 1 94 ? -31.676 -0.540 30.237 1.00 93.44 94 VAL A CA 1
ATOM 781 C C . VAL A 1 94 ? -31.588 -1.249 31.587 1.00 93.44 94 VAL A C 1
ATOM 783 O O . VAL A 1 94 ? -32.541 -1.165 32.361 1.00 93.44 94 VAL A O 1
ATOM 786 N N . ALA A 1 95 ? -30.436 -1.842 31.917 1.00 90.75 95 ALA A N 1
ATOM 787 C CA . ALA A 1 95 ? -30.225 -2.524 33.193 1.00 90.75 95 ALA A CA 1
ATOM 788 C C . ALA A 1 95 ? -30.409 -1.583 34.397 1.00 90.75 95 ALA A C 1
ATOM 790 O O . ALA A 1 95 ? -31.034 -1.950 35.390 1.00 90.75 95 ALA A O 1
ATOM 791 N N . ARG A 1 96 ? -29.919 -0.338 34.311 1.00 91.50 96 ARG A N 1
ATOM 792 C CA . ARG A 1 96 ? -30.149 0.692 35.341 1.00 91.50 96 ARG A CA 1
ATOM 793 C C . ARG A 1 96 ? -31.625 1.051 35.475 1.00 91.50 96 ARG A C 1
ATOM 795 O O . ARG A 1 96 ? -32.112 1.199 36.596 1.00 91.50 96 ARG A O 1
ATOM 802 N N . SER A 1 97 ? -32.337 1.182 34.358 1.00 93.75 97 SER A N 1
ATOM 803 C CA . SER A 1 97 ? -33.770 1.482 34.369 1.00 93.75 97 SER A CA 1
ATOM 804 C C . SER A 1 97 ? -34.585 0.350 35.005 1.00 93.75 97 SER A C 1
ATOM 806 O O . SER A 1 97 ? -35.497 0.618 35.787 1.00 93.75 97 SER A O 1
ATOM 808 N N . GLU A 1 98 ? -34.228 -0.907 34.730 1.00 91.94 98 GLU A N 1
ATOM 809 C CA . GLU A 1 98 ? -34.875 -2.088 35.304 1.00 91.94 98 GLU A CA 1
ATOM 810 C C . GLU A 1 98 ? -34.609 -2.186 36.805 1.00 91.94 98 GLU A C 1
ATOM 812 O O . GLU A 1 98 ? -35.561 -2.278 37.578 1.00 91.94 98 GLU A O 1
ATOM 817 N N . LEU A 1 99 ? -33.351 -2.027 37.230 1.00 89.88 99 LEU A N 1
ATOM 818 C CA . LEU A 1 99 ? -32.982 -1.977 38.649 1.00 89.88 99 LEU A CA 1
ATOM 819 C C . LEU A 1 99 ? -33.719 -0.868 39.406 1.00 89.88 99 LEU A C 1
ATOM 821 O O . LEU A 1 99 ? -34.109 -1.054 40.556 1.00 89.88 99 LEU A O 1
ATOM 825 N N . THR A 1 100 ? -33.922 0.291 38.778 1.00 92.06 100 THR A N 1
ATOM 826 C CA . THR A 1 100 ? -34.620 1.419 39.413 1.00 92.06 100 THR A CA 1
ATOM 827 C C . THR A 1 100 ? -36.101 1.101 39.614 1.00 92.06 100 THR A C 1
ATOM 829 O O . THR A 1 100 ? -36.624 1.315 40.707 1.00 92.06 100 THR A O 1
ATOM 832 N N . LYS A 1 101 ? -36.758 0.516 38.603 1.00 93.31 101 LYS A N 1
ATOM 833 C CA . LYS A 1 101 ? -38.147 0.041 38.711 1.00 93.31 101 LYS A CA 1
ATOM 834 C C . LYS A 1 101 ? -38.287 -1.053 39.765 1.00 93.31 101 LYS A C 1
ATOM 836 O O . LYS A 1 101 ? -39.221 -1.027 40.560 1.00 93.31 101 LYS A O 1
ATOM 841 N N . GLU A 1 102 ? -37.360 -2.004 39.793 1.00 90.06 102 GLU A N 1
ATOM 842 C CA . GLU A 1 102 ? -37.378 -3.097 40.763 1.00 90.06 102 GLU A CA 1
ATOM 843 C C . GLU A 1 102 ? -37.166 -2.585 42.195 1.00 90.06 102 GLU A C 1
ATOM 845 O O . GLU A 1 102 ? -37.885 -2.990 43.108 1.00 90.06 102 GLU A O 1
ATOM 850 N N . LEU A 1 103 ? -36.266 -1.614 42.390 1.00 90.50 103 LEU A N 1
ATOM 851 C CA . LEU A 1 103 ? -36.079 -0.937 43.675 1.00 90.50 103 LEU A CA 1
ATOM 852 C C . LEU A 1 103 ? -37.318 -0.155 44.122 1.00 90.50 103 LEU A C 1
ATOM 854 O O . LEU A 1 103 ? -37.616 -0.143 45.317 1.00 90.50 103 LEU A O 1
ATOM 858 N N . GLU A 1 104 ? -38.034 0.505 43.211 1.00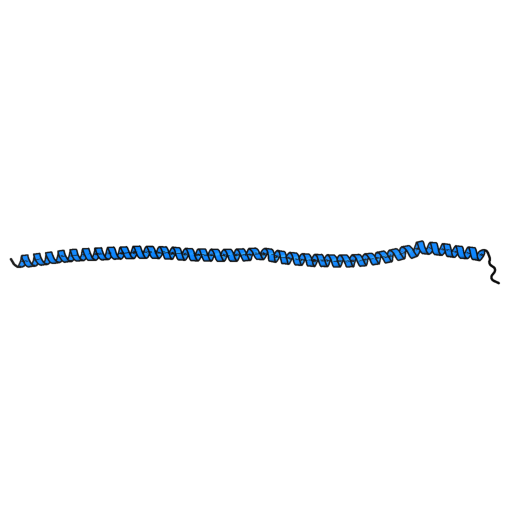 92.31 104 GLU A N 1
ATOM 859 C CA . GLU A 1 104 ? -39.298 1.177 43.538 1.00 92.31 104 GLU A CA 1
ATOM 860 C C . GLU A 1 104 ? -40.369 0.177 43.978 1.00 92.31 104 GLU A C 1
ATOM 862 O O . GLU A 1 104 ? -40.975 0.359 45.035 1.00 92.31 104 GLU A O 1
ATOM 867 N N . VAL A 1 105 ? -40.545 -0.919 43.233 1.00 93.56 105 VAL A N 1
ATOM 868 C CA . VAL A 1 105 ? -41.487 -1.991 43.592 1.00 93.56 105 VAL A CA 1
ATOM 869 C C . VAL A 1 105 ? -41.125 -2.612 44.942 1.00 93.56 105 VAL A C 1
ATOM 871 O O . VAL A 1 105 ? -42.007 -2.845 45.771 1.00 93.56 105 VAL A O 1
ATOM 874 N N . LEU A 1 106 ? -39.837 -2.860 45.193 1.00 90.94 106 LEU A N 1
ATOM 875 C CA . LEU A 1 106 ? -39.367 -3.415 46.458 1.00 90.94 106 LEU A CA 1
ATOM 876 C C . LEU A 1 106 ? -39.615 -2.447 47.621 1.00 90.94 106 LEU A C 1
ATOM 878 O O . LEU A 1 106 ? -40.117 -2.866 48.661 1.00 90.94 106 LEU A O 1
ATOM 882 N N . LYS A 1 107 ? -39.317 -1.152 47.450 1.00 91.56 107 LYS A N 1
ATOM 883 C CA . LYS A 1 107 ? -39.602 -0.124 48.466 1.00 91.56 107 LYS A CA 1
ATOM 884 C C . LYS A 1 107 ? -41.087 -0.049 48.797 1.00 91.56 107 LYS A C 1
ATOM 886 O O . LYS A 1 107 ? -41.432 0.086 49.971 1.00 91.56 107 LYS A O 1
ATOM 891 N N . GLU A 1 108 ? -41.951 -0.146 47.791 1.00 93.00 108 GLU A N 1
ATOM 892 C CA . GLU A 1 108 ? -43.396 -0.115 48.001 1.00 93.00 108 GLU A CA 1
ATOM 893 C C . GLU A 1 108 ? -43.888 -1.366 48.741 1.00 93.00 108 GLU A C 1
ATOM 895 O O . GLU A 1 108 ? -44.639 -1.249 49.710 1.00 93.00 108 G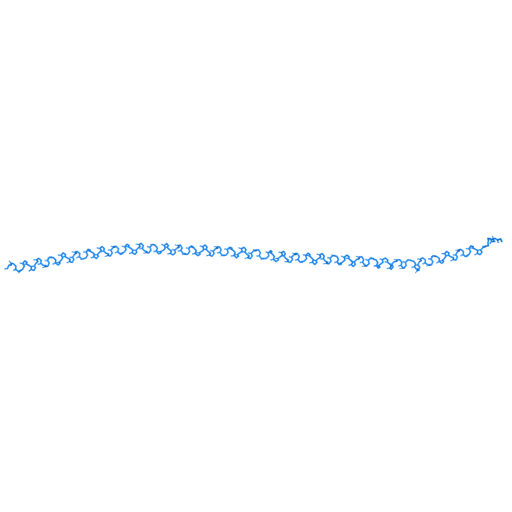LU A O 1
ATOM 900 N N . ARG A 1 109 ? -43.384 -2.560 48.386 1.00 91.19 109 ARG A N 1
ATOM 901 C CA . ARG A 1 109 ? -43.664 -3.790 49.152 1.00 91.19 109 ARG A CA 1
ATOM 902 C C . ARG A 1 109 ? -43.204 -3.683 50.598 1.00 91.19 109 ARG A C 1
ATOM 904 O O . ARG A 1 109 ? -43.992 -3.973 51.489 1.00 91.19 109 ARG A O 1
ATOM 911 N N . VAL A 1 110 ? -41.979 -3.214 50.843 1.00 91.81 110 VAL A N 1
ATOM 912 C CA . VAL A 1 110 ? -41.445 -3.048 52.206 1.00 91.81 110 VAL A CA 1
ATOM 913 C C . VAL A 1 110 ? -42.306 -2.083 53.020 1.00 91.81 110 VAL A C 1
ATOM 915 O O . VAL A 1 110 ? -42.580 -2.347 54.191 1.00 91.81 110 VAL A O 1
ATOM 918 N N . ARG A 1 111 ? -42.774 -0.980 52.421 1.00 91.62 111 ARG A N 1
ATOM 919 C CA . ARG A 1 111 ? -43.696 -0.046 53.089 1.00 91.62 111 ARG A CA 1
ATOM 920 C C . ARG A 1 111 ? -45.028 -0.703 53.426 1.00 91.62 111 ARG A C 1
ATOM 922 O O . ARG A 1 111 ? -45.501 -0.550 54.550 1.00 91.62 111 ARG A O 1
ATOM 929 N N . SER A 1 112 ? -45.607 -1.437 52.478 1.00 91.31 112 SER A N 1
ATOM 930 C CA . SER A 1 112 ? -46.870 -2.152 52.670 1.00 91.31 112 SER A CA 1
ATOM 931 C C . SER A 1 112 ? -46.759 -3.226 53.758 1.00 91.31 112 SER A C 1
ATOM 933 O O . SER A 1 112 ? -47.579 -3.250 54.674 1.00 91.31 112 SER A O 1
ATOM 935 N N . GLU A 1 113 ? -45.705 -4.045 53.731 1.00 88.75 113 GLU A N 1
ATOM 936 C CA . GLU A 1 113 ? -45.430 -5.057 54.758 1.00 88.75 113 GLU A CA 1
ATOM 937 C C . GLU A 1 113 ? -45.180 -4.426 56.131 1.00 88.75 113 GLU A C 1
ATOM 939 O O . G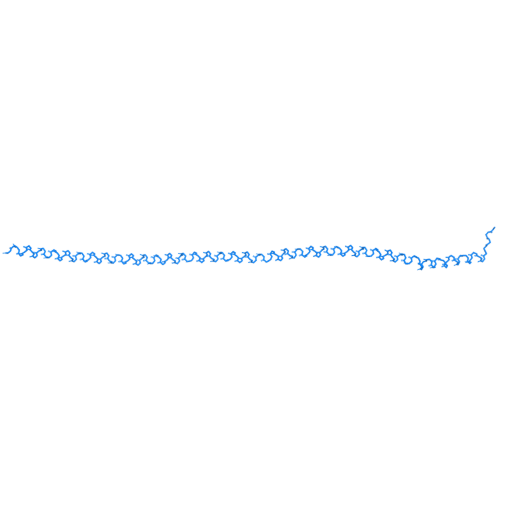LU A 1 113 ? -45.728 -4.895 57.127 1.00 88.75 113 GLU A O 1
ATOM 944 N N . SER A 1 114 ? -44.425 -3.324 56.200 1.00 88.31 114 SER A N 1
ATOM 945 C CA . SER A 1 114 ? -44.202 -2.600 57.459 1.00 88.31 114 SER A CA 1
ATOM 946 C C . SER A 1 114 ? -45.510 -2.049 58.033 1.00 88.31 114 SER A C 1
ATOM 948 O O . SER A 1 114 ? -45.748 -2.152 59.235 1.00 88.31 114 SER A O 1
ATOM 950 N N . ALA A 1 115 ? -46.385 -1.493 57.188 1.00 88.81 115 ALA A N 1
ATOM 951 C CA . ALA A 1 115 ? -47.693 -1.000 57.612 1.00 88.81 115 ALA A CA 1
ATOM 952 C C . ALA A 1 115 ? -48.603 -2.140 58.102 1.00 88.81 115 ALA A C 1
ATOM 954 O O . ALA A 1 115 ? -49.233 -2.013 59.152 1.00 88.81 115 ALA A O 1
ATOM 955 N N . ALA A 1 116 ? -48.625 -3.270 57.390 1.00 89.75 116 ALA A N 1
ATOM 956 C CA . ALA A 1 116 ? -49.382 -4.454 57.785 1.00 89.75 116 ALA A CA 1
ATOM 957 C C . ALA A 1 116 ? -48.873 -5.047 59.112 1.00 89.75 116 ALA A C 1
ATOM 959 O O . ALA A 1 116 ? -49.674 -5.374 59.989 1.00 89.75 116 ALA A O 1
ATOM 960 N N . ALA A 1 117 ? -47.552 -5.125 59.300 1.00 86.50 117 ALA A N 1
ATOM 961 C CA . ALA A 1 117 ? -46.939 -5.589 60.542 1.00 86.50 117 ALA A CA 1
ATOM 962 C C . ALA A 1 117 ? -47.280 -4.670 61.727 1.00 86.50 117 ALA A C 1
ATOM 964 O O . ALA A 1 117 ? -47.660 -5.160 62.790 1.00 86.50 117 ALA A O 1
ATOM 965 N N . LEU A 1 118 ? -47.222 -3.345 61.539 1.00 87.06 118 LEU A N 1
ATOM 966 C CA . LEU A 1 118 ? -47.638 -2.372 62.557 1.00 87.06 118 LEU A CA 1
ATOM 967 C C . LEU A 1 118 ? -49.121 -2.517 62.921 1.00 87.06 118 LEU A C 1
ATOM 969 O O . LEU A 1 118 ? -49.473 -2.454 64.098 1.00 87.06 118 LEU A O 1
ATOM 973 N N . GLN A 1 119 ? -49.989 -2.745 61.933 1.00 88.44 119 GLN A N 1
ATOM 974 C CA . GLN A 1 119 ? -51.417 -2.952 62.165 1.00 88.44 119 GLN A CA 1
ATOM 975 C C . GLN A 1 119 ? -51.694 -4.262 62.918 1.00 88.44 119 GLN A C 1
ATOM 977 O O . GLN A 1 119 ? -52.509 -4.274 63.842 1.00 88.44 119 GLN A O 1
ATOM 982 N N . SER A 1 120 ? -50.990 -5.345 62.574 1.00 86.31 120 SER A N 1
ATOM 983 C CA . SER A 1 120 ? -51.080 -6.621 63.294 1.00 86.31 120 SER A CA 1
ATOM 984 C C . SER A 1 120 ? -50.616 -6.477 64.744 1.00 86.31 120 SER A C 1
ATOM 986 O O . SER A 1 120 ? -51.302 -6.936 65.654 1.00 86.31 120 SER A O 1
ATOM 988 N N . LEU A 1 121 ? -49.505 -5.768 64.976 1.00 84.06 121 LEU A N 1
ATOM 989 C CA . LEU A 1 121 ? -48.974 -5.516 66.316 1.00 84.06 121 LEU A CA 1
ATOM 990 C C . LEU A 1 121 ? -49.933 -4.661 67.160 1.00 84.06 121 LEU A C 1
ATOM 992 O O . LEU A 1 121 ? -50.127 -4.936 68.341 1.00 84.06 121 LEU A O 1
ATOM 996 N N . ALA A 1 122 ? -50.579 -3.656 66.558 1.00 83.56 122 ALA A N 1
ATOM 997 C CA . ALA A 1 122 ? -51.612 -2.863 67.222 1.00 83.56 122 ALA A CA 1
ATOM 998 C C . ALA A 1 122 ? -52.846 -3.710 67.587 1.00 83.56 122 ALA A C 1
ATOM 1000 O O . ALA A 1 122 ? -53.389 -3.569 68.682 1.00 83.56 122 ALA A O 1
ATOM 1001 N N . GLY A 1 123 ? -53.264 -4.624 66.703 1.00 86.69 123 GLY A N 1
ATOM 1002 C CA . GLY A 1 123 ? -54.350 -5.568 66.976 1.00 86.69 123 GLY A CA 1
ATOM 1003 C C . GLY A 1 123 ? -54.016 -6.558 68.097 1.00 86.69 123 GLY A C 1
ATOM 1004 O O . GLY A 1 123 ? -54.846 -6.807 68.974 1.00 86.69 123 GLY A O 1
ATOM 1005 N N . GLU A 1 124 ? -52.791 -7.087 68.115 1.00 83.88 124 GLU A N 1
ATOM 1006 C CA . GLU A 1 124 ? -52.295 -7.940 69.201 1.00 83.88 124 GLU A CA 1
ATOM 1007 C C . GLU A 1 124 ? -52.185 -7.179 70.525 1.00 83.88 124 GLU A C 1
ATOM 1009 O O . GLU A 1 124 ? -52.572 -7.716 71.565 1.00 83.88 124 GLU A O 1
ATOM 1014 N N . ALA A 1 125 ? -51.740 -5.920 70.499 1.00 82.88 125 ALA A N 1
ATOM 1015 C CA . ALA A 1 125 ? -51.692 -5.063 71.678 1.00 82.88 125 ALA A CA 1
ATOM 1016 C C . ALA A 1 125 ? -53.095 -4.781 72.244 1.00 82.88 125 ALA A C 1
ATOM 1018 O O . ALA A 1 125 ? -53.287 -4.891 73.456 1.00 82.88 125 ALA A O 1
ATOM 1019 N N . ASP A 1 126 ? -54.094 -4.490 71.399 1.00 82.81 126 ASP A N 1
ATOM 1020 C CA . ASP A 1 126 ? -55.481 -4.283 71.848 1.00 82.81 126 ASP A CA 1
ATOM 1021 C C . ASP A 1 126 ? -56.075 -5.572 72.437 1.00 82.81 126 ASP A C 1
ATOM 1023 O O . ASP A 1 126 ? -56.721 -5.559 73.488 1.00 82.81 126 ASP A O 1
ATOM 1027 N N . ARG A 1 127 ? -55.787 -6.721 71.813 1.00 86.12 127 ARG A N 1
ATOM 1028 C CA . ARG A 1 127 ? -56.193 -8.035 72.322 1.00 86.12 127 ARG A CA 1
ATOM 1029 C C . ARG A 1 127 ? -55.552 -8.343 73.678 1.00 86.12 127 ARG A C 1
ATOM 1031 O O . ARG A 1 127 ? -56.266 -8.757 74.592 1.00 86.12 127 ARG A O 1
ATOM 1038 N N . LEU A 1 128 ? -54.244 -8.125 73.825 1.00 82.25 128 LEU A N 1
ATOM 1039 C CA . LEU A 1 128 ? -53.528 -8.327 75.086 1.00 82.25 128 LEU A CA 1
ATOM 1040 C C . LEU A 1 128 ? -54.063 -7.388 76.175 1.00 82.25 128 LEU A C 1
ATOM 1042 O O . LEU A 1 128 ? -54.287 -7.821 77.304 1.00 82.25 128 LEU A O 1
ATOM 1046 N N . SER A 1 129 ? -54.339 -6.128 75.829 1.00 82.50 129 SER A N 1
ATOM 1047 C CA . SER A 1 129 ? -54.923 -5.142 76.741 1.00 82.50 129 SER A CA 1
ATOM 1048 C C . SER A 1 129 ? -56.300 -5.595 77.246 1.00 82.50 129 SER A C 1
ATOM 1050 O O . SER A 1 129 ? -56.524 -5.659 78.454 1.00 82.50 129 SER A O 1
ATOM 1052 N N . ARG A 1 130 ? -57.189 -6.056 76.350 1.00 80.88 130 ARG A N 1
ATOM 1053 C CA . ARG A 1 130 ? -58.495 -6.643 76.719 1.00 80.88 130 ARG A CA 1
ATOM 1054 C C . ARG A 1 130 ? -58.360 -7.888 77.594 1.00 80.88 130 ARG A C 1
ATOM 1056 O O . ARG A 1 130 ? -59.162 -8.088 78.507 1.00 80.88 130 ARG A O 1
ATOM 1063 N N . GLU A 1 131 ? -57.371 -8.738 77.329 1.00 81.44 131 GLU A N 1
ATOM 1064 C CA . GLU A 1 131 ? -57.117 -9.936 78.130 1.00 81.44 131 GLU A CA 1
ATOM 1065 C C . GLU A 1 131 ? -56.657 -9.578 79.551 1.00 81.44 131 GLU A C 1
ATOM 1067 O O . GLU A 1 131 ? -57.171 -10.138 80.523 1.00 81.44 131 GLU A O 1
ATOM 1072 N N . ILE A 1 132 ? -55.769 -8.588 79.690 1.00 79.50 132 ILE A N 1
ATOM 1073 C CA . ILE A 1 132 ? -55.344 -8.046 80.988 1.00 79.50 132 ILE A CA 1
ATOM 1074 C C . ILE A 1 132 ? -56.542 -7.442 81.728 1.00 79.50 132 ILE A C 1
ATOM 1076 O O . ILE A 1 132 ? -56.775 -7.798 82.884 1.00 79.50 132 ILE A O 1
ATOM 1080 N N . THR A 1 133 ? -57.344 -6.595 81.074 1.00 78.62 133 THR A N 1
ATOM 1081 C CA . THR A 1 133 ? -58.548 -5.994 81.671 1.00 78.62 133 THR A CA 1
ATOM 1082 C C . THR A 1 133 ? -59.523 -7.063 82.167 1.00 78.62 133 THR A C 1
ATOM 1084 O O . THR A 1 133 ? -59.978 -6.995 83.308 1.00 78.62 133 THR A O 1
ATOM 1087 N N . ASN A 1 134 ? -59.777 -8.109 81.377 1.00 76.94 134 ASN A N 1
ATOM 1088 C CA . ASN A 1 134 ? -60.627 -9.230 81.785 1.00 76.94 134 ASN A CA 1
ATOM 1089 C C . ASN A 1 134 ? -60.046 -10.027 82.962 1.00 76.94 134 ASN A C 1
ATOM 1091 O O . ASN A 1 134 ? -60.795 -10.491 83.824 1.00 76.94 134 ASN A O 1
ATOM 1095 N N . LYS A 1 135 ? -58.721 -10.194 83.026 1.00 77.19 135 LYS A N 1
ATOM 1096 C CA . LYS A 1 135 ? -58.049 -10.933 84.106 1.00 77.19 135 LYS A CA 1
ATOM 1097 C C . LYS A 1 135 ? -58.003 -10.142 85.417 1.00 77.19 135 LYS A C 1
ATOM 1099 O O . LYS A 1 135 ? -58.075 -10.749 86.483 1.00 77.19 135 LYS A O 1
ATOM 1104 N N . VAL A 1 136 ? -57.918 -8.812 85.344 1.00 73.56 136 VAL A N 1
ATOM 1105 C CA . VAL A 1 136 ? -57.998 -7.910 86.505 1.00 73.56 136 VAL A CA 1
ATOM 1106 C C . VAL A 1 136 ? -59.437 -7.813 87.016 1.00 73.56 136 VAL A C 1
ATOM 1108 O O . VAL A 1 136 ? -59.659 -7.971 88.212 1.00 73.56 136 VAL A O 1
ATOM 1111 N N . LEU A 1 137 ? -60.426 -7.666 86.126 1.00 65.00 137 LEU A N 1
ATOM 1112 C CA . LEU A 1 137 ? -61.846 -7.631 86.504 1.00 65.00 137 LEU A CA 1
ATOM 1113 C C . LEU A 1 137 ? -62.328 -8.950 87.127 1.00 65.00 137 LEU A C 1
ATOM 1115 O O . LEU A 1 137 ? -63.056 -8.921 88.110 1.00 65.00 137 LEU A O 1
ATOM 1119 N N . LYS A 1 138 ? -61.863 -10.108 86.638 1.00 61.03 138 LYS A N 1
ATOM 1120 C CA . LYS A 1 138 ? -62.153 -11.420 87.256 1.00 61.03 138 LYS A CA 1
ATOM 1121 C C . LYS A 1 138 ? -61.479 -11.659 88.614 1.00 61.03 138 LYS A C 1
ATOM 1123 O O . LYS A 1 138 ? -61.786 -12.657 89.252 1.00 61.03 138 LYS A O 1
ATOM 1128 N N . ARG A 1 139 ? -60.537 -10.807 89.032 1.00 55.69 139 ARG A N 1
ATOM 1129 C CA . ARG A 1 139 ? -59.900 -10.855 90.362 1.00 55.69 139 ARG A CA 1
ATOM 1130 C C . ARG A 1 139 ? -60.460 -9.814 91.336 1.00 55.69 139 ARG A C 1
ATOM 1132 O O . ARG A 1 139 ? -60.117 -9.867 92.510 1.00 55.69 139 ARG A O 1
ATOM 1139 N N . GLY A 1 140 ? -61.265 -8.867 90.849 1.00 53.25 140 GLY A N 1
ATOM 1140 C CA . GLY A 1 140 ? -61.912 -7.818 91.645 1.00 53.25 140 GLY A CA 1
ATOM 1141 C C . GLY A 1 140 ? -63.375 -8.104 92.008 1.00 53.25 140 GLY A C 1
ATOM 1142 O O . GLY A 1 140 ? -64.032 -7.215 92.543 1.00 53.25 140 GLY A O 1
ATOM 1143 N N . ALA A 1 141 ? -63.872 -9.305 91.705 1.00 42.03 141 ALA A N 1
ATOM 1144 C CA . ALA A 1 141 ? -65.143 -9.865 92.166 1.00 42.03 141 ALA A CA 1
ATOM 1145 C C . ALA A 1 141 ? -64.848 -11.142 92.960 1.00 42.03 141 ALA A C 1
ATOM 1147 O O . ALA A 1 141 ? -65.576 -11.396 93.942 1.00 42.03 141 ALA A O 1
#

Sequence (141 aa):
MLDFNYTLLIQFLNILILLVLLRTFLFKPVLNALTRRRLFIQSLAQDIEDEKKHATELERRYEEGAKERKRPIMEQREATVRDAHTASVKVVEVARSELTKELEVLKERVRSESAAALQSLAGEADRLSREITNKVLKRGA